Protein AF-A0A248KIA5-F1 (afdb_monomer_lite)

Foldseek 3Di:
DDPPPPPLWFKWQQEFPDWDDDPQWIQTPLFWIARLVQQWIDGPPDDPVPIDHDDPLLSQLVVVSSVQHRHIDIPVNSCCRRAVVVVHDDDPVRVVVSLVVNLVVVCVGPNPPRDSDRCSDDPPD

Radius of gyration: 15.55 Å; chains: 1; bounding box: 50×31×35 Å

Secondary structure (DSSP, 8-state):
----------EEEE--SSEEEETTEEEETTTEEEETTTTEEEETTS-TTSPEEPPHHHHHHHHHHHHTTTSEEEHHHHHHHHTGGGT----HHHHHHHHHHHHHHHHHHH-TTS-EE--------

pLDDT: mean 73.15, std 16.55, range [30.31, 91.44]

Structure (mmCIF, N/CA/C/O backbone):
data_AF-A0A248KIA5-F1
#
_entry.id   AF-A0A248KIA5-F1
#
loop_
_atom_site.group_PDB
_atom_site.id
_atom_site.type_symbol
_atom_site.label_atom_id
_atom_site.label_alt_id
_atom_site.label_comp_id
_atom_site.label_asym_id
_atom_site.label_entity_id
_atom_site.label_seq_id
_atom_site.pdbx_PDB_ins_code
_atom_site.Cartn_x
_atom_site.Cartn_y
_atom_site.Cartn_z
_atom_site.occupancy
_atom_site.B_iso_or_equiv
_atom_site.auth_seq_id
_atom_site.auth_comp_id
_atom_site.auth_asym_id
_atom_site.auth_atom_id
_atom_site.pdbx_PDB_model_num
ATOM 1 N N . MET A 1 1 ? -32.207 14.433 19.683 1.00 43.34 1 MET A N 1
ATOM 2 C CA . MET A 1 1 ? -31.038 13.572 19.399 1.00 43.34 1 MET A CA 1
ATOM 3 C C . MET A 1 1 ? -31.035 13.174 17.934 1.00 43.34 1 MET A C 1
ATOM 5 O O . MET A 1 1 ? -31.925 12.434 17.565 1.00 43.34 1 MET A O 1
ATOM 9 N N . THR A 1 2 ? -30.056 13.632 17.148 1.00 36.78 2 THR A N 1
ATOM 10 C CA . THR A 1 2 ? -29.218 12.779 16.273 1.00 36.78 2 THR A CA 1
ATOM 11 C C . THR A 1 2 ? -28.182 13.666 15.593 1.00 36.78 2 THR A C 1
ATOM 13 O O . THR A 1 2 ? -28.437 14.305 14.576 1.00 36.78 2 THR A O 1
ATOM 16 N N . TYR A 1 3 ? -26.992 13.705 16.191 1.00 31.03 3 TYR A N 1
ATOM 17 C CA . TYR A 1 3 ? -25.768 14.172 15.555 1.00 31.03 3 TYR A CA 1
ATOM 18 C C . TYR A 1 3 ? -25.421 13.210 14.410 1.00 31.03 3 TYR A C 1
ATOM 20 O O . TYR A 1 3 ? -24.603 12.308 14.580 1.00 31.03 3 TYR A O 1
ATOM 28 N N . LEU A 1 4 ? -26.019 13.379 13.229 1.00 38.78 4 LEU A N 1
ATOM 29 C CA . LEU A 1 4 ? -25.459 12.777 12.021 1.00 38.78 4 LEU A CA 1
ATOM 30 C C . LEU A 1 4 ? -24.340 13.693 11.522 1.00 38.78 4 LEU A C 1
ATOM 32 O O . LEU A 1 4 ? -24.483 14.464 10.576 1.00 38.78 4 LEU A O 1
ATOM 36 N N . ASN A 1 5 ? -23.208 13.635 12.223 1.00 37.22 5 ASN A N 1
ATOM 37 C CA . ASN A 1 5 ? -21.964 14.237 11.780 1.00 37.22 5 ASN A CA 1
ATOM 38 C C . ASN A 1 5 ? -21.521 13.479 10.520 1.00 37.22 5 ASN A C 1
ATOM 40 O O . ASN A 1 5 ? -20.810 12.475 10.595 1.00 37.22 5 ASN A O 1
ATOM 44 N N . ARG A 1 6 ? -21.995 13.930 9.352 1.00 43.38 6 ARG A N 1
ATOM 45 C CA . ARG A 1 6 ? -21.480 13.544 8.035 1.00 43.38 6 ARG A CA 1
ATOM 46 C C . ARG A 1 6 ? -20.047 14.076 7.915 1.00 43.38 6 ARG A C 1
ATOM 48 O O . ARG A 1 6 ? -19.771 15.008 7.166 1.00 43.38 6 ARG A O 1
ATOM 55 N N . LYS A 1 7 ? -19.108 13.492 8.669 1.00 44.16 7 LYS A N 1
ATOM 56 C CA . LYS A 1 7 ? -17.679 13.608 8.376 1.00 44.16 7 LYS A CA 1
ATOM 57 C C . LYS A 1 7 ? -17.519 13.138 6.938 1.00 44.16 7 LYS A C 1
ATOM 59 O O . LYS A 1 7 ? -17.787 11.972 6.662 1.00 44.16 7 LYS A O 1
ATOM 64 N N . LYS A 1 8 ? -17.122 14.043 6.040 1.00 46.62 8 LYS A N 1
ATOM 65 C CA . LYS A 1 8 ? -16.760 13.749 4.648 1.00 46.62 8 LYS A CA 1
ATOM 66 C C . LYS A 1 8 ? -15.863 12.507 4.631 1.00 46.62 8 LYS A C 1
ATOM 68 O O . LYS A 1 8 ? -14.687 12.585 4.996 1.00 46.62 8 LYS A O 1
ATOM 73 N N . ARG A 1 9 ? -16.434 11.341 4.316 1.00 54.41 9 ARG A N 1
ATOM 74 C CA . ARG A 1 9 ? -15.706 10.071 4.314 1.00 54.41 9 ARG A CA 1
ATOM 75 C C . ARG A 1 9 ? -14.764 10.124 3.120 1.00 54.41 9 ARG A C 1
ATOM 77 O O . ARG A 1 9 ? -15.214 10.157 1.982 1.00 54.41 9 ARG A O 1
ATOM 84 N N . LYS A 1 10 ? -13.457 10.205 3.378 1.00 59.88 10 LYS A N 1
ATOM 85 C CA . LYS A 1 10 ? -12.457 10.064 2.316 1.00 59.88 10 LYS A CA 1
ATOM 86 C C . LYS A 1 10 ? -12.482 8.614 1.843 1.00 59.88 10 LYS A C 1
ATOM 88 O O . LYS A 1 10 ? -12.368 7.702 2.666 1.00 59.88 10 LYS A O 1
ATOM 93 N N . VAL A 1 11 ? -12.640 8.435 0.539 1.00 60.41 11 VAL A N 1
ATOM 94 C CA . VAL A 1 11 ? -12.661 7.133 -0.121 1.00 60.41 11 VAL A CA 1
ATOM 95 C C . VAL A 1 11 ? -11.466 7.069 -1.066 1.00 60.41 11 VAL A C 1
ATOM 97 O O . VAL A 1 11 ? -11.130 8.048 -1.730 1.00 60.41 11 VAL A O 1
ATOM 100 N N . TYR A 1 12 ? -10.785 5.932 -1.088 1.00 66.44 12 TYR A N 1
ATOM 101 C CA . TYR A 1 12 ? -9.637 5.686 -1.947 1.00 66.44 12 TYR A CA 1
ATOM 102 C C . TYR A 1 12 ? -10.067 4.697 -3.026 1.00 66.44 12 TYR A C 1
ATOM 104 O O . TYR A 1 12 ? -10.476 3.582 -2.708 1.00 66.44 12 TYR A O 1
ATOM 112 N N . HIS A 1 13 ? -9.994 5.108 -4.293 1.00 60.91 13 HIS A N 1
ATOM 113 C CA . HIS A 1 13 ? -10.239 4.207 -5.411 1.00 60.91 13 HIS A CA 1
ATOM 114 C C . HIS A 1 13 ? -8.916 3.557 -5.804 1.00 60.91 13 HIS A C 1
ATOM 116 O O . HIS A 1 13 ? -7.992 4.224 -6.286 1.00 60.91 13 HIS A O 1
ATOM 122 N N . VAL A 1 14 ? -8.811 2.248 -5.590 1.00 61.25 14 VAL A N 1
ATOM 123 C CA . VAL A 1 14 ? -7.578 1.519 -5.879 1.00 61.25 14 VAL A CA 1
ATOM 124 C C . VAL A 1 14 ? -7.632 0.978 -7.298 1.00 61.25 14 VAL A C 1
ATOM 126 O O . VAL A 1 14 ? -8.249 -0.048 -7.563 1.00 61.25 14 VAL A O 1
ATOM 129 N N . LYS A 1 15 ? -6.964 1.668 -8.228 1.00 60.75 15 LYS A N 1
ATOM 130 C CA . LYS A 1 15 ? -6.804 1.203 -9.609 1.00 60.75 15 LYS A CA 1
ATOM 131 C C . LYS A 1 15 ? -5.325 0.981 -9.911 1.00 60.75 15 LYS A C 1
ATOM 133 O O . LYS A 1 15 ? -4.578 1.930 -10.112 1.00 60.75 15 LYS A O 1
ATOM 138 N N . MET A 1 16 ? -4.908 -0.281 -9.940 1.00 64.06 16 MET A N 1
ATOM 139 C CA . MET A 1 16 ? -3.600 -0.697 -10.468 1.00 64.06 16 MET A CA 1
ATOM 140 C C . MET A 1 16 ? -3.801 -1.380 -11.825 1.00 64.06 16 MET A C 1
ATOM 142 O O . MET A 1 16 ? -4.693 -2.214 -11.962 1.00 64.06 16 MET A O 1
ATOM 146 N N . LEU A 1 17 ? -3.022 -1.020 -12.842 1.00 55.09 17 LEU A N 1
ATOM 147 C CA . LEU A 1 17 ? -3.069 -1.715 -14.131 1.00 55.09 17 LEU A CA 1
ATOM 148 C C . LEU A 1 17 ? -2.448 -3.111 -13.949 1.00 55.09 17 LEU A C 1
ATOM 150 O O . LEU A 1 17 ? -1.372 -3.225 -13.371 1.00 55.09 17 LEU A O 1
ATOM 154 N N . ASN A 1 18 ? -3.156 -4.163 -14.377 1.00 61.03 18 ASN A N 1
ATOM 155 C CA . ASN A 1 18 ? -2.693 -5.560 -14.399 1.00 61.03 18 ASN A CA 1
ATOM 156 C C . ASN A 1 18 ? -2.074 -6.067 -13.075 1.00 61.03 18 ASN A C 1
ATOM 158 O O . ASN A 1 18 ? -0.854 -6.129 -12.925 1.00 61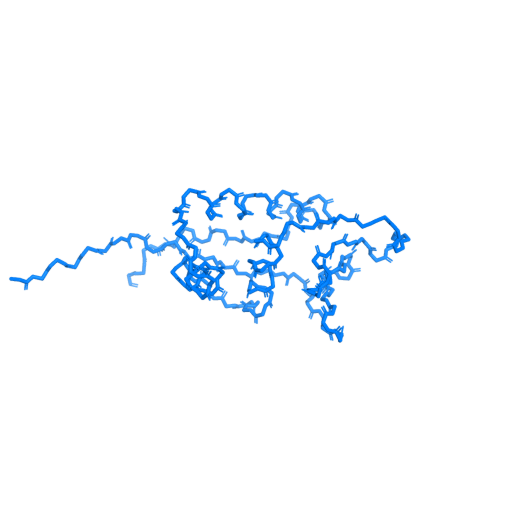.03 18 ASN A O 1
ATOM 162 N N . LEU A 1 19 ? -2.925 -6.466 -12.120 1.00 69.62 19 LEU A N 1
ATOM 163 C CA . LEU A 1 19 ? -2.509 -7.081 -10.855 1.00 69.62 19 LEU A CA 1
ATOM 164 C C . LEU A 1 19 ? -2.430 -8.612 -10.988 1.00 69.62 19 LEU A C 1
ATOM 166 O O . LEU A 1 19 ? -3.444 -9.266 -11.224 1.00 69.62 19 LEU A O 1
ATOM 170 N N . ARG A 1 20 ? -1.246 -9.201 -10.776 1.00 73.38 20 ARG A N 1
ATOM 171 C CA . ARG A 1 20 ? -1.072 -10.667 -10.661 1.00 73.38 20 ARG A CA 1
ATOM 172 C C . ARG A 1 20 ? -0.608 -11.048 -9.256 1.00 73.38 20 ARG A C 1
ATOM 174 O O . ARG A 1 20 ? 0.273 -10.390 -8.710 1.00 73.38 20 ARG A O 1
ATOM 181 N N . ARG A 1 21 ? -1.149 -12.132 -8.689 1.00 75.88 21 ARG A N 1
ATOM 182 C CA . ARG A 1 21 ? -0.761 -12.669 -7.370 1.00 75.88 21 ARG A CA 1
ATOM 183 C C . ARG A 1 21 ? -0.076 -14.028 -7.516 1.00 75.88 21 ARG A C 1
ATOM 185 O O . ARG A 1 21 ? -0.631 -14.927 -8.141 1.00 75.88 21 ARG A O 1
ATOM 192 N N . ARG A 1 22 ? 1.081 -14.212 -6.876 1.00 71.19 22 ARG A N 1
ATOM 193 C CA . ARG A 1 22 ? 1.750 -15.516 -6.722 1.00 71.19 22 ARG A CA 1
ATOM 194 C C . ARG A 1 22 ? 2.406 -15.598 -5.347 1.00 71.19 22 ARG A C 1
ATOM 196 O O . ARG A 1 22 ? 3.293 -14.810 -5.069 1.00 71.19 22 ARG A O 1
ATOM 203 N N . ALA A 1 23 ? 1.974 -16.531 -4.494 1.00 68.12 23 ALA A N 1
ATOM 204 C CA . ALA A 1 23 ? 2.592 -16.803 -3.184 1.00 68.12 23 ALA A CA 1
ATOM 205 C C . ALA A 1 23 ? 2.944 -15.536 -2.360 1.00 68.12 23 ALA A C 1
ATOM 207 O O . ALA A 1 23 ? 4.081 -15.356 -1.948 1.00 68.12 23 ALA A O 1
ATOM 208 N N . MET A 1 24 ? 1.967 -14.641 -2.153 1.00 84.81 24 MET A N 1
ATOM 209 C CA . MET A 1 24 ? 2.119 -13.354 -1.433 1.00 84.81 24 MET A CA 1
ATOM 210 C C . MET A 1 24 ? 3.017 -12.298 -2.101 1.00 84.81 24 MET A C 1
ATOM 212 O O . MET A 1 24 ? 3.236 -11.224 -1.542 1.00 84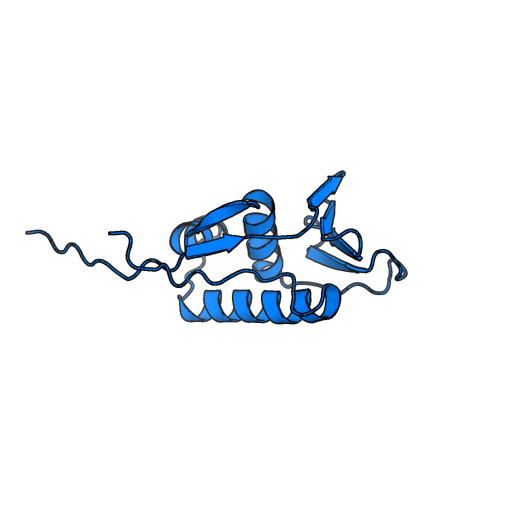.81 24 MET A O 1
ATOM 216 N N . LEU A 1 25 ? 3.442 -12.552 -3.338 1.00 85.75 25 LEU A N 1
ATOM 217 C CA . LEU A 1 25 ? 3.991 -11.553 -4.242 1.00 85.75 25 LEU A CA 1
ATOM 218 C C . LEU A 1 25 ? 2.885 -11.018 -5.152 1.00 85.75 25 LEU A C 1
ATOM 220 O O . LEU A 1 25 ? 2.107 -11.783 -5.735 1.00 85.75 25 LEU A O 1
ATOM 224 N N . TYR A 1 26 ? 2.845 -9.702 -5.301 1.00 86.19 26 TYR A N 1
ATOM 225 C CA . TYR A 1 26 ? 1.918 -8.977 -6.155 1.00 86.19 26 TYR A CA 1
ATOM 226 C C . TYR A 1 26 ? 2.708 -8.267 -7.241 1.00 86.19 26 TYR A C 1
ATOM 228 O O . TYR A 1 26 ? 3.667 -7.564 -6.949 1.00 86.19 26 TYR A O 1
ATOM 236 N N . THR A 1 27 ? 2.337 -8.465 -8.499 1.00 83.19 27 THR A N 1
ATOM 237 C CA . THR A 1 27 ? 2.956 -7.759 -9.622 1.00 83.19 27 THR A CA 1
ATOM 238 C C . THR A 1 27 ? 2.027 -6.654 -10.103 1.00 83.19 27 THR A C 1
ATOM 240 O O . THR A 1 27 ? 0.868 -6.942 -10.399 1.00 83.19 27 THR A O 1
ATOM 243 N N . PHE A 1 28 ? 2.528 -5.419 -10.169 1.00 83.19 28 PHE A N 1
ATOM 244 C CA . PHE A 1 28 ? 1.820 -4.243 -10.677 1.00 83.19 28 PHE A CA 1
ATOM 245 C C . PHE A 1 28 ? 2.348 -3.882 -12.064 1.00 83.19 28 PHE A C 1
ATOM 247 O O . PHE A 1 28 ? 3.561 -3.714 -12.232 1.00 83.19 28 PHE A O 1
ATOM 254 N N . ASP A 1 29 ? 1.442 -3.770 -13.037 1.00 77.38 29 ASP A N 1
ATOM 255 C CA . ASP A 1 29 ? 1.711 -3.405 -14.435 1.00 77.38 29 ASP A CA 1
ATOM 256 C C . ASP A 1 29 ? 2.847 -4.206 -15.092 1.00 77.38 29 ASP A C 1
ATOM 258 O O . ASP A 1 29 ? 3.564 -3.701 -15.944 1.00 77.38 29 ASP A O 1
ATOM 262 N N . GLU A 1 30 ? 3.091 -5.437 -14.625 1.00 80.94 30 GLU A N 1
ATOM 263 C CA . GLU A 1 30 ? 4.245 -6.255 -15.035 1.00 80.94 30 GLU A CA 1
ATOM 264 C C . GLU A 1 30 ? 5.601 -5.531 -14.894 1.00 80.94 30 GLU A C 1
ATOM 266 O O . GLU A 1 30 ? 6.588 -5.936 -15.488 1.00 80.94 30 GLU A O 1
ATOM 271 N N . ARG A 1 31 ? 5.677 -4.472 -14.079 1.00 81.25 31 ARG A N 1
ATOM 272 C CA . ARG A 1 31 ? 6.872 -3.635 -13.885 1.00 81.25 31 ARG A CA 1
ATOM 273 C C . ARG A 1 31 ? 7.445 -3.755 -12.488 1.00 81.25 31 ARG A C 1
ATOM 275 O O . ARG A 1 31 ? 8.660 -3.639 -12.314 1.00 81.25 31 ARG A O 1
ATOM 282 N N . VAL A 1 32 ? 6.580 -3.968 -11.501 1.00 85.75 32 VAL A N 1
ATOM 283 C CA . VAL A 1 32 ? 6.913 -3.895 -10.076 1.00 85.75 32 VAL A CA 1
ATOM 284 C C . VAL A 1 32 ? 6.415 -5.132 -9.373 1.00 85.75 32 VAL A C 1
ATOM 286 O O . VAL A 1 32 ? 5.283 -5.544 -9.588 1.00 85.75 32 VAL A O 1
ATOM 289 N N . ILE A 1 33 ? 7.243 -5.692 -8.503 1.00 88.38 33 ILE A N 1
ATOM 290 C CA . ILE A 1 33 ? 6.886 -6.779 -7.605 1.00 88.38 33 ILE A CA 1
ATOM 291 C C . ILE A 1 33 ? 6.869 -6.228 -6.185 1.00 88.38 33 ILE A C 1
ATOM 293 O O . ILE A 1 33 ? 7.864 -5.688 -5.703 1.00 88.38 33 ILE A O 1
ATOM 297 N N . TYR A 1 34 ? 5.724 -6.381 -5.537 1.00 89.38 34 TYR A N 1
ATOM 298 C CA . TYR A 1 34 ? 5.502 -6.133 -4.126 1.00 89.38 34 TYR A CA 1
ATOM 299 C C . TYR A 1 34 ? 5.455 -7.457 -3.368 1.00 89.38 34 TYR A C 1
ATOM 301 O O . TYR A 1 34 ? 4.621 -8.311 -3.664 1.00 89.38 34 TYR A O 1
ATOM 309 N N . ASP A 1 35 ? 6.326 -7.615 -2.380 1.00 90.38 35 ASP A N 1
ATOM 310 C CA . ASP A 1 35 ? 6.293 -8.723 -1.432 1.00 90.38 35 ASP A CA 1
ATOM 311 C C . ASP A 1 35 ? 5.544 -8.289 -0.171 1.00 90.38 35 ASP A C 1
ATOM 313 O O . ASP A 1 35 ? 6.029 -7.443 0.584 1.00 90.38 35 ASP A O 1
ATOM 317 N N . SER A 1 36 ? 4.358 -8.854 0.075 1.00 88.12 36 SER A N 1
ATOM 318 C CA . SER A 1 36 ? 3.577 -8.475 1.256 1.00 88.12 36 SER A CA 1
ATOM 319 C C . SER A 1 36 ? 4.090 -9.076 2.560 1.00 88.12 36 SER A C 1
ATOM 321 O O . SER A 1 36 ? 3.720 -8.588 3.625 1.00 88.12 36 SER A O 1
ATOM 323 N N . VAL A 1 37 ? 4.911 -10.126 2.497 1.00 87.38 37 VAL A N 1
ATOM 324 C CA . VAL A 1 37 ? 5.496 -10.774 3.678 1.00 87.38 37 VAL A CA 1
ATOM 325 C C . VAL A 1 37 ? 6.676 -9.950 4.172 1.00 87.38 37 VAL A C 1
ATOM 327 O O . VAL A 1 37 ? 6.724 -9.575 5.340 1.00 87.38 37 VAL A O 1
ATOM 330 N N . ASN A 1 38 ? 7.589 -9.614 3.262 1.00 89.25 38 ASN A N 1
ATOM 331 C CA . ASN A 1 38 ? 8.789 -8.846 3.591 1.00 89.25 38 ASN A CA 1
ATOM 332 C C . ASN A 1 38 ? 8.551 -7.330 3.557 1.00 89.25 38 ASN A C 1
ATOM 334 O O . ASN A 1 38 ? 9.343 -6.561 4.098 1.00 89.25 38 ASN A O 1
ATOM 338 N N . GLY A 1 39 ? 7.459 -6.878 2.937 1.00 90.38 39 GLY A N 1
ATOM 339 C CA . GLY A 1 39 ? 7.156 -5.460 2.769 1.00 90.38 39 GLY A CA 1
ATOM 340 C C . GLY A 1 39 ? 8.121 -4.758 1.821 1.00 90.38 39 GLY A C 1
ATOM 341 O O . GLY A 1 39 ? 8.472 -3.605 2.056 1.00 90.38 39 GLY A O 1
ATOM 342 N N . THR A 1 40 ? 8.572 -5.438 0.769 1.00 91.44 40 THR A N 1
ATOM 343 C CA . THR A 1 40 ? 9.550 -4.897 -0.182 1.00 91.44 40 THR A CA 1
ATOM 344 C C . THR A 1 40 ? 8.925 -4.621 -1.541 1.00 91.44 40 THR A C 1
ATOM 346 O O . THR A 1 40 ? 8.001 -5.303 -1.983 1.00 91.44 40 THR A O 1
ATOM 349 N N . LEU A 1 41 ? 9.438 -3.594 -2.214 1.00 89.62 41 LEU A N 1
ATOM 350 C CA . LEU A 1 41 ? 9.126 -3.261 -3.600 1.00 89.62 41 LEU A CA 1
ATOM 351 C C . LEU A 1 41 ? 10.383 -3.408 -4.446 1.00 89.62 41 LEU A C 1
ATOM 353 O O . LEU A 1 41 ? 11.447 -2.933 -4.057 1.00 89.62 41 LEU A O 1
ATOM 357 N N . ARG A 1 42 ? 10.263 -4.011 -5.624 1.00 89.81 42 ARG A N 1
ATOM 358 C CA . ARG A 1 42 ? 11.341 -4.041 -6.620 1.00 89.81 42 ARG A CA 1
ATOM 359 C C . ARG A 1 42 ? 10.796 -3.973 -8.028 1.00 89.81 42 ARG A C 1
ATOM 361 O O . ARG A 1 42 ? 9.665 -4.378 -8.275 1.00 89.81 42 ARG A O 1
ATOM 368 N N . HIS A 1 43 ? 11.620 -3.548 -8.975 1.00 86.75 43 HIS A N 1
ATOM 369 C CA . HIS A 1 43 ? 11.281 -3.731 -10.382 1.00 86.75 43 HIS A CA 1
ATOM 370 C C . HIS A 1 43 ? 11.475 -5.185 -10.817 1.00 86.75 43 HIS A C 1
ATOM 372 O O . HIS A 1 43 ? 12.363 -5.880 -10.320 1.00 86.75 43 HIS A O 1
ATOM 378 N N . ILE A 1 44 ? 10.692 -5.624 -11.804 1.00 84.62 44 ILE A N 1
ATOM 379 C CA . ILE A 1 44 ? 10.849 -6.955 -12.408 1.00 84.62 44 ILE A CA 1
ATOM 380 C C . ILE A 1 44 ? 12.216 -7.129 -13.092 1.00 84.62 44 ILE A C 1
ATOM 382 O O . ILE A 1 44 ? 12.765 -8.224 -13.067 1.00 84.62 44 ILE A O 1
ATOM 386 N N . ASN A 1 45 ? 12.770 -6.040 -13.640 1.00 81.38 45 ASN A N 1
ATOM 387 C CA . ASN A 1 45 ? 14.010 -6.019 -14.426 1.00 81.38 45 ASN A CA 1
ATOM 388 C C . ASN A 1 45 ? 15.256 -5.710 -13.583 1.00 81.38 45 ASN A C 1
ATOM 390 O O . ASN A 1 45 ? 16.366 -5.698 -14.108 1.00 81.38 45 ASN A O 1
ATOM 394 N N . ARG A 1 46 ? 15.081 -5.412 -12.291 1.00 79.38 46 ARG A N 1
ATOM 395 C CA . ARG A 1 46 ? 16.182 -5.172 -11.354 1.00 79.38 46 ARG A CA 1
ATOM 396 C C . ARG A 1 46 ? 16.499 -6.458 -10.596 1.00 79.38 46 ARG A C 1
ATOM 398 O O . ARG A 1 46 ? 15.621 -7.303 -10.391 1.00 79.38 46 ARG A O 1
ATOM 405 N N . LYS A 1 47 ? 17.757 -6.599 -10.178 1.00 74.12 47 LYS A N 1
ATOM 406 C CA . LYS A 1 47 ? 18.193 -7.719 -9.340 1.00 74.12 47 LYS A CA 1
ATOM 407 C C . LYS A 1 47 ? 17.456 -7.701 -7.990 1.00 74.12 47 LYS A C 1
ATOM 409 O O . LYS A 1 47 ? 16.938 -6.672 -7.560 1.00 74.12 47 LYS A O 1
ATOM 414 N N . ALA A 1 48 ? 17.360 -8.866 -7.348 1.00 69.56 48 ALA A N 1
ATOM 415 C CA . ALA A 1 48 ? 16.569 -9.053 -6.128 1.00 69.56 48 ALA A CA 1
ATOM 416 C C . ALA A 1 48 ? 17.109 -8.291 -4.901 1.00 69.56 48 ALA A C 1
ATOM 418 O O . ALA A 1 48 ? 16.370 -8.097 -3.945 1.00 69.56 48 ALA A O 1
ATOM 419 N N . ASP A 1 49 ? 18.368 -7.866 -4.935 1.00 72.06 49 ASP A N 1
ATOM 420 C CA . ASP A 1 49 ? 19.046 -7.046 -3.928 1.00 72.06 49 ASP A CA 1
ATOM 421 C C . ASP A 1 49 ? 18.693 -5.551 -4.028 1.00 72.06 49 ASP A C 1
ATOM 423 O O . ASP A 1 49 ? 18.755 -4.828 -3.035 1.00 72.06 49 ASP A O 1
ATOM 427 N N . GLU A 1 50 ? 18.232 -5.078 -5.187 1.00 79.75 50 GLU A N 1
ATOM 428 C CA . GLU A 1 50 ? 17.826 -3.685 -5.400 1.00 79.75 50 GLU A CA 1
ATOM 429 C C . GLU A 1 50 ? 16.336 -3.477 -5.071 1.00 79.75 50 GLU A C 1
ATOM 431 O O . GLU A 1 50 ? 15.515 -3.113 -5.920 1.00 79.75 50 GLU A O 1
ATOM 436 N N . THR A 1 51 ? 15.982 -3.736 -3.808 1.00 86.38 51 THR A N 1
ATOM 437 C CA . THR A 1 51 ? 14.621 -3.564 -3.270 1.00 86.38 51 THR A CA 1
ATOM 438 C C 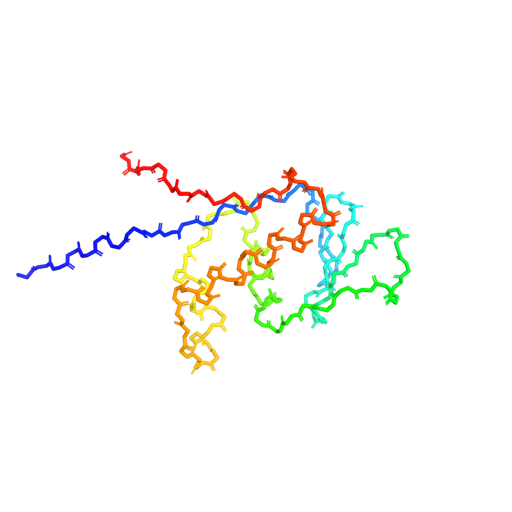. THR A 1 51 ? 14.484 -2.307 -2.412 1.00 86.38 51 THR A C 1
ATOM 440 O O . THR A 1 51 ? 15.374 -1.961 -1.640 1.00 86.38 51 THR A O 1
ATOM 443 N N . THR A 1 52 ? 13.329 -1.645 -2.478 1.00 89.25 52 THR A N 1
ATOM 444 C CA . THR A 1 52 ? 12.916 -0.631 -1.500 1.00 89.25 52 THR A CA 1
ATOM 445 C C . THR A 1 52 ? 12.126 -1.281 -0.373 1.00 89.25 52 THR A C 1
ATOM 447 O O . THR A 1 52 ? 11.065 -1.862 -0.603 1.00 89.25 52 THR A O 1
ATOM 450 N N . GLN A 1 53 ? 12.620 -1.134 0.854 1.00 90.94 53 GLN A N 1
ATOM 451 C CA . GLN A 1 53 ? 11.928 -1.574 2.060 1.00 90.94 53 GLN A CA 1
ATOM 452 C C . GLN A 1 53 ? 10.823 -0.577 2.431 1.00 90.94 53 GLN A C 1
ATOM 454 O O . GLN A 1 53 ? 11.087 0.606 2.655 1.00 90.94 53 GLN A O 1
ATOM 459 N N . LEU A 1 54 ? 9.582 -1.049 2.532 1.00 89.75 54 LEU A N 1
ATOM 460 C CA . LEU A 1 54 ? 8.493 -0.277 3.121 1.00 89.75 54 LEU A CA 1
ATOM 461 C C . LEU A 1 54 ? 8.527 -0.411 4.643 1.00 89.75 54 LEU A C 1
ATOM 463 O O . LEU A 1 54 ? 8.895 -1.450 5.197 1.00 89.75 54 LEU A O 1
ATOM 467 N N . THR A 1 55 ? 8.073 0.634 5.332 1.00 90.00 55 THR A N 1
ATOM 468 C CA . THR A 1 55 ? 7.791 0.521 6.764 1.00 90.00 55 THR A CA 1
ATOM 469 C C . THR A 1 55 ? 6.645 -0.464 6.987 1.00 90.00 55 THR A C 1
ATOM 471 O O . THR A 1 55 ? 5.791 -0.652 6.118 1.00 90.00 55 THR A O 1
ATOM 474 N N . ILE A 1 56 ? 6.576 -1.058 8.179 1.00 87.50 56 ILE A N 1
ATOM 475 C CA . ILE A 1 56 ? 5.531 -2.032 8.534 1.00 87.50 56 ILE A CA 1
ATOM 476 C C . ILE A 1 56 ? 4.129 -1.454 8.277 1.00 87.50 56 ILE A C 1
ATO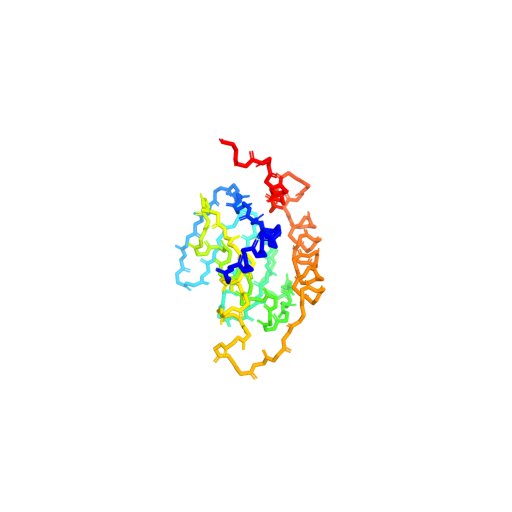M 478 O O . ILE A 1 56 ? 3.281 -2.114 7.681 1.00 87.50 56 ILE A O 1
ATOM 482 N N . ILE A 1 57 ? 3.894 -0.200 8.676 1.00 88.38 57 ILE A N 1
ATOM 483 C CA . ILE A 1 57 ? 2.607 0.479 8.476 1.00 88.38 57 ILE A CA 1
ATOM 484 C C . ILE A 1 57 ? 2.337 0.712 6.984 1.00 88.38 57 ILE A C 1
ATOM 486 O O . ILE A 1 57 ? 1.242 0.410 6.513 1.00 88.38 57 ILE A O 1
ATOM 490 N N . ALA A 1 58 ? 3.324 1.201 6.226 1.00 88.50 58 ALA A N 1
ATOM 491 C CA . ALA A 1 58 ? 3.170 1.422 4.790 1.00 88.50 58 ALA A CA 1
ATOM 492 C C . ALA A 1 58 ? 2.881 0.111 4.039 1.00 88.50 58 ALA A C 1
ATOM 494 O O . ALA A 1 58 ? 2.000 0.087 3.184 1.00 88.50 58 ALA A O 1
ATOM 495 N N . SER A 1 59 ? 3.562 -0.982 4.402 1.00 89.94 59 SER A N 1
ATOM 496 C CA . SER A 1 59 ? 3.317 -2.313 3.841 1.00 89.94 59 SER A CA 1
ATOM 497 C C . SER A 1 59 ? 1.901 -2.798 4.152 1.00 89.94 59 SER A C 1
ATOM 499 O O . SER A 1 59 ? 1.190 -3.202 3.242 1.00 89.94 59 SER A O 1
ATOM 501 N N . LYS A 1 60 ? 1.427 -2.677 5.400 1.00 88.12 60 LYS A N 1
ATOM 502 C CA . LYS A 1 60 ? 0.050 -3.064 5.766 1.00 88.12 60 LYS A CA 1
ATOM 503 C C . LYS A 1 60 ? -1.008 -2.285 4.986 1.00 88.12 60 LYS A C 1
ATOM 505 O O . LYS A 1 60 ? -1.964 -2.879 4.494 1.00 88.12 60 LYS A O 1
ATOM 510 N N . ILE A 1 61 ? -0.826 -0.970 4.850 1.00 88.19 61 ILE A N 1
ATOM 511 C CA . ILE A 1 61 ? -1.724 -0.124 4.054 1.00 88.19 61 ILE A CA 1
ATOM 512 C C . ILE A 1 61 ? -1.709 -0.587 2.599 1.00 88.19 61 ILE A C 1
ATOM 514 O O . ILE A 1 61 ? -2.769 -0.827 2.031 1.00 88.19 61 ILE A O 1
ATOM 518 N N . LEU A 1 62 ? -0.525 -0.749 2.001 1.00 87.00 62 LEU A N 1
ATOM 519 C CA . LEU A 1 62 ? -0.405 -1.184 0.613 1.00 87.00 62 LEU A CA 1
ATOM 520 C C . LEU A 1 62 ? -1.033 -2.562 0.399 1.00 87.00 62 LEU A C 1
ATOM 522 O O . LEU A 1 62 ? -1.794 -2.730 -0.545 1.00 87.00 62 LEU A O 1
ATOM 526 N N . HIS A 1 63 ? -0.778 -3.519 1.288 1.00 87.94 63 HIS A N 1
ATOM 527 C CA . HIS A 1 63 ? -1.372 -4.849 1.231 1.00 87.94 63 HIS A CA 1
ATOM 528 C C . HIS A 1 63 ? -2.898 -4.787 1.241 1.00 87.94 63 HIS A C 1
ATOM 530 O O . HIS A 1 63 ? -3.534 -5.393 0.385 1.00 87.94 63 HIS A O 1
ATOM 536 N N . HIS A 1 64 ? -3.482 -4.007 2.152 1.00 86.56 64 HIS A N 1
ATOM 537 C CA . HIS A 1 64 ? -4.930 -3.842 2.215 1.00 86.56 64 HIS A CA 1
ATOM 538 C C . HIS A 1 64 ? -5.485 -3.202 0.934 1.00 86.56 64 HIS A C 1
ATOM 540 O O . HIS A 1 64 ? -6.466 -3.686 0.381 1.00 86.56 64 HIS A O 1
ATOM 546 N N . LEU A 1 65 ? -4.822 -2.171 0.400 1.00 83.38 65 LEU A N 1
ATOM 547 C CA . LEU A 1 65 ? -5.221 -1.555 -0.869 1.00 83.38 65 LEU A CA 1
ATOM 548 C C . LEU A 1 65 ? -5.159 -2.559 -2.031 1.00 83.38 65 LEU A C 1
ATOM 550 O O . LEU A 1 65 ? -6.064 -2.596 -2.854 1.00 83.38 65 LEU A O 1
ATOM 554 N N . VAL A 1 66 ? -4.114 -3.384 -2.094 1.00 83.62 66 VAL A N 1
ATOM 555 C CA . VAL A 1 66 ? -3.934 -4.396 -3.145 1.00 83.62 66 VAL A CA 1
ATOM 556 C C . VAL A 1 66 ? -4.966 -5.521 -3.038 1.00 83.62 66 VAL A C 1
ATOM 558 O O . VAL A 1 66 ? -5.436 -6.003 -4.065 1.00 83.62 66 VAL A O 1
ATOM 561 N N . LEU A 1 67 ? -5.333 -5.934 -1.822 1.00 82.44 67 LEU A N 1
ATOM 562 C CA . LEU A 1 67 ? -6.388 -6.927 -1.598 1.00 82.44 67 LEU A CA 1
ATOM 563 C C . LEU A 1 67 ? -7.760 -6.427 -2.063 1.00 82.44 67 LEU A C 1
ATOM 565 O O . LEU A 1 67 ? -8.522 -7.202 -2.628 1.00 82.44 67 LEU A O 1
ATOM 569 N N . HIS A 1 68 ? -8.034 -5.139 -1.863 1.00 79.88 68 HIS A N 1
ATOM 570 C CA . HIS A 1 68 ? -9.258 -4.457 -2.291 1.00 79.88 68 HIS A CA 1
ATOM 571 C C . HIS A 1 68 ? -9.062 -3.707 -3.617 1.00 79.88 68 HIS A C 1
ATOM 573 O O . HIS A 1 68 ? -9.626 -2.634 -3.852 1.00 79.88 68 HIS A O 1
ATOM 579 N N . HIS A 1 69 ? -8.206 -4.239 -4.492 1.00 72.69 69 HIS A N 1
ATOM 580 C CA . HIS A 1 69 ? -7.996 -3.674 -5.819 1.00 72.69 69 HIS A CA 1
ATOM 581 C C . HIS A 1 69 ? -9.300 -3.707 -6.628 1.00 72.69 69 HIS A C 1
ATOM 583 O O . HIS A 1 69 ? -10.004 -4.710 -6.647 1.00 72.69 69 HIS A O 1
ATOM 589 N N . GLY A 1 70 ? -9.624 -2.595 -7.292 1.00 66.75 70 GLY A N 1
ATOM 590 C CA . GLY A 1 70 ? -10.891 -2.429 -8.008 1.00 66.75 70 GLY A CA 1
ATOM 591 C C . GLY A 1 70 ? -12.071 -2.036 -7.115 1.00 66.75 70 GLY A C 1
ATOM 592 O O . GLY A 1 70 ? -13.139 -1.731 -7.641 1.00 66.75 70 GLY A O 1
ATOM 593 N N . GLU A 1 71 ? -11.880 -1.974 -5.795 1.00 71.50 71 GLU A N 1
ATOM 594 C CA . GLU A 1 71 ? -12.900 -1.567 -4.832 1.00 71.50 71 GLU A CA 1
ATOM 595 C C . GLU A 1 71 ? -12.626 -0.169 -4.252 1.00 71.50 71 GLU A C 1
ATOM 597 O O . GLU A 1 71 ? -11.537 0.413 -4.352 1.00 71.50 71 GLU A O 1
ATOM 602 N N . LEU A 1 72 ? -13.663 0.385 -3.626 1.00 71.00 72 LEU A N 1
ATOM 603 C CA . LEU A 1 72 ? -13.591 1.620 -2.861 1.00 71.00 72 LEU A CA 1
ATOM 604 C C . LEU A 1 72 ? -13.189 1.304 -1.418 1.00 71.00 72 LEU A C 1
ATOM 606 O O . LEU A 1 72 ? -13.991 0.798 -0.636 1.00 71.00 72 LEU A O 1
ATOM 610 N N . VAL A 1 73 ? -11.964 1.663 -1.038 1.00 77.31 73 VAL A N 1
ATOM 611 C CA . VAL A 1 73 ? -11.478 1.487 0.335 1.00 77.31 73 VAL A CA 1
ATOM 612 C C . VAL A 1 73 ? -11.748 2.755 1.131 1.00 77.31 73 VAL A C 1
ATOM 614 O O . VAL A 1 73 ? -11.345 3.856 0.745 1.00 77.31 73 VAL A O 1
ATOM 617 N N . THR A 1 74 ? -12.431 2.626 2.266 1.00 77.88 74 THR A N 1
ATOM 618 C CA . THR A 1 74 ? -12.710 3.780 3.126 1.00 77.88 74 THR A CA 1
ATOM 619 C C . THR A 1 74 ? -11.550 4.082 4.065 1.00 77.88 74 THR A C 1
ATOM 621 O O . THR A 1 74 ? -10.706 3.245 4.383 1.00 77.88 74 THR A O 1
ATOM 624 N N . ARG A 1 75 ? -11.517 5.316 4.561 1.00 76.56 75 ARG A N 1
ATOM 625 C CA . ARG A 1 75 ? -10.567 5.708 5.599 1.00 76.56 75 ARG A CA 1
ATOM 626 C C . ARG A 1 75 ? -10.709 4.863 6.867 1.00 76.56 75 ARG A C 1
ATOM 628 O O . ARG A 1 75 ? -9.703 4.464 7.439 1.00 76.56 75 ARG A O 1
ATOM 635 N N . ASP A 1 76 ? -11.939 4.644 7.321 1.00 78.38 76 ASP A N 1
ATOM 636 C CA . ASP A 1 76 ? -12.195 3.992 8.605 1.00 78.38 76 ASP A CA 1
ATOM 637 C C . ASP A 1 76 ? -11.810 2.505 8.551 1.00 78.38 76 ASP A C 1
ATOM 639 O O . ASP A 1 76 ? -11.169 2.026 9.479 1.00 78.38 76 ASP A O 1
ATOM 643 N N . THR A 1 77 ? -12.019 1.822 7.417 1.00 80.00 77 THR A N 1
ATOM 644 C CA . THR A 1 77 ? -11.523 0.445 7.222 1.00 80.00 77 THR A CA 1
ATOM 645 C C . THR A 1 77 ? -9.997 0.360 7.310 1.00 80.00 77 THR A C 1
ATOM 647 O O . THR A 1 77 ? -9.473 -0.523 7.982 1.00 80.00 77 THR A O 1
ATOM 650 N N . LEU A 1 78 ? -9.264 1.317 6.727 1.00 82.00 78 LEU A N 1
ATOM 651 C CA . LEU A 1 78 ? -7.801 1.378 6.861 1.00 82.00 78 LEU A CA 1
ATOM 652 C C . LEU A 1 78 ? -7.353 1.638 8.305 1.00 82.00 78 LEU A C 1
ATOM 654 O O . LEU A 1 78 ? -6.356 1.064 8.742 1.00 82.00 78 LEU A O 1
ATOM 658 N N . PHE A 1 79 ? -8.069 2.488 9.051 1.00 80.94 79 PHE A N 1
ATOM 659 C CA . PHE A 1 79 ? -7.783 2.705 10.472 1.00 80.94 79 PHE A CA 1
ATOM 660 C C . PHE A 1 79 ? -7.966 1.428 11.282 1.00 80.94 79 PHE A C 1
ATOM 662 O O . PHE A 1 79 ? -7.059 1.045 12.023 1.00 80.94 79 PHE A O 1
ATOM 669 N N . THR A 1 80 ? -9.093 0.749 11.096 1.00 80.19 80 THR A N 1
ATOM 670 C CA . THR A 1 80 ? -9.398 -0.479 11.822 1.00 80.19 80 THR A CA 1
ATOM 671 C C . THR A 1 80 ? -8.379 -1.577 11.527 1.00 80.19 80 THR A C 1
ATOM 673 O O . THR A 1 80 ? -7.802 -2.159 12.446 1.00 80.19 80 THR A O 1
ATOM 676 N N . GLU A 1 81 ? -8.085 -1.819 10.249 1.00 81.25 81 GLU A N 1
ATOM 677 C CA . GLU A 1 81 ? -7.223 -2.925 9.822 1.00 81.25 81 GLU A CA 1
ATOM 678 C C . GLU A 1 81 ? -5.744 -2.725 10.171 1.00 81.25 81 GLU A C 1
ATOM 680 O O . GLU A 1 81 ? -5.050 -3.678 10.529 1.00 81.25 81 GLU A O 1
ATOM 685 N N . VAL A 1 82 ? -5.242 -1.492 10.086 1.00 81.81 82 VAL A N 1
ATOM 686 C CA . VAL A 1 82 ? -3.808 -1.221 10.260 1.00 81.81 82 VAL A CA 1
ATOM 687 C C . VAL A 1 82 ? -3.464 -0.817 11.694 1.00 81.81 82 VAL A C 1
ATOM 689 O O . VAL A 1 82 ? -2.386 -1.177 12.176 1.00 81.81 82 VAL A O 1
ATOM 692 N N . TRP A 1 83 ? -4.356 -0.092 12.375 1.00 82.31 83 TRP A N 1
ATOM 693 C CA . TRP A 1 83 ? -4.087 0.519 13.678 1.00 82.31 83 TRP A CA 1
ATOM 694 C C . TRP A 1 83 ? -4.935 -0.051 14.815 1.00 82.31 83 TRP A C 1
ATOM 696 O O . TRP A 1 83 ? -4.352 -0.469 15.815 1.00 82.31 83 TRP A O 1
ATOM 706 N N . GLU A 1 84 ? -6.265 -0.129 14.688 1.00 78.25 84 GLU A N 1
ATOM 707 C CA . GLU A 1 84 ? -7.114 -0.589 15.806 1.00 78.25 84 GLU A CA 1
ATOM 708 C C . GLU A 1 84 ? -6.846 -2.054 16.161 1.00 78.25 84 GLU A C 1
ATOM 710 O O . GLU A 1 84 ? -6.680 -2.371 17.336 1.00 78.25 84 GLU A O 1
ATOM 715 N N . LYS A 1 85 ? -6.676 -2.936 15.164 1.00 75.50 85 LYS A N 1
ATOM 716 C CA . LYS A 1 85 ? -6.270 -4.338 15.397 1.00 75.50 85 LYS A CA 1
ATOM 717 C C . LYS A 1 85 ? -4.909 -4.479 16.082 1.00 75.50 85 LYS A C 1
ATOM 719 O O . LYS A 1 85 ? -4.631 -5.511 16.682 1.00 75.50 85 LYS A O 1
ATOM 724 N N . ALA A 1 86 ? -4.058 -3.461 15.978 1.00 73.69 86 ALA A N 1
ATOM 725 C CA . ALA A 1 86 ? -2.757 -3.412 16.635 1.00 73.69 86 ALA A CA 1
ATOM 726 C C . ALA A 1 86 ? -2.791 -2.659 17.980 1.00 73.69 86 ALA A C 1
ATOM 728 O O . ALA A 1 86 ? -1.756 -2.558 18.632 1.00 73.69 86 ALA A O 1
ATOM 729 N N . GLY A 1 87 ? -3.943 -2.107 18.386 1.00 75.62 87 GLY A N 1
ATOM 730 C CA . GLY A 1 87 ? -4.077 -1.280 19.589 1.00 75.62 87 GLY A CA 1
ATOM 731 C C . GLY A 1 87 ? -3.375 0.081 19.500 1.00 75.62 87 GLY A C 1
ATOM 732 O O . GLY A 1 87 ? -3.092 0.694 20.526 1.00 75.62 87 GLY A O 1
ATOM 733 N N . ILE A 1 88 ? -3.059 0.559 18.293 1.00 77.56 88 ILE A N 1
ATOM 734 C CA . ILE A 1 88 ? -2.296 1.796 18.084 1.00 77.56 88 ILE A CA 1
ATOM 735 C C . ILE A 1 88 ? -3.263 2.941 17.775 1.00 77.56 88 ILE A C 1
ATOM 737 O O . ILE A 1 88 ? -4.054 2.856 16.841 1.00 77.56 88 ILE A O 1
ATOM 741 N N . VAL A 1 89 ? -3.166 4.057 18.499 1.00 72.00 89 VAL A N 1
ATOM 742 C CA . VAL A 1 89 ? -3.930 5.272 18.175 1.00 72.00 89 VAL A CA 1
ATOM 743 C C . VAL A 1 89 ? -3.219 6.027 17.053 1.00 72.00 89 VAL A C 1
ATOM 745 O O . VAL A 1 89 ? -2.042 6.364 17.163 1.00 72.00 89 VAL A O 1
ATOM 748 N N . SER A 1 90 ? -3.928 6.315 15.963 1.00 75.19 90 SER A N 1
ATOM 749 C CA . SER A 1 90 ? -3.386 7.057 14.822 1.00 75.19 90 SER A CA 1
ATOM 750 C C . SER A 1 90 ? -4.321 8.170 14.377 1.00 75.19 90 SER A C 1
ATOM 752 O O . SER A 1 90 ? -5.526 8.145 14.625 1.00 75.19 90 SER A O 1
ATOM 754 N N . SER A 1 91 ? -3.753 9.176 13.716 1.00 76.62 91 SER A N 1
ATOM 755 C CA . SER A 1 91 ? -4.477 10.361 13.269 1.00 76.62 91 SER A CA 1
ATOM 756 C C . SER A 1 91 ? -4.778 10.308 11.773 1.00 76.62 91 SER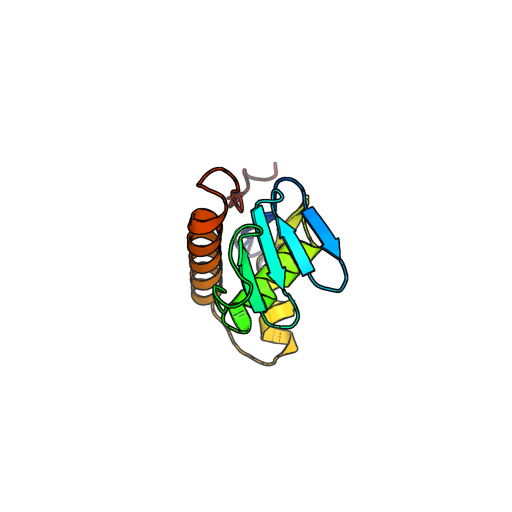 A C 1
ATOM 758 O O . SER A 1 91 ? -4.041 9.715 10.982 1.00 76.62 91 SER A O 1
ATOM 760 N N . SER A 1 92 ? -5.829 11.018 11.351 1.00 75.38 92 SER A N 1
ATOM 761 C CA . SER A 1 92 ? -6.147 11.223 9.929 1.00 75.38 92 SER A CA 1
ATOM 762 C C . SER A 1 92 ? -4.960 11.772 9.131 1.00 75.38 92 SER A C 1
ATOM 764 O O . SER A 1 92 ? -4.805 11.435 7.957 1.00 75.38 92 SER A O 1
ATOM 766 N N . ASN A 1 93 ? -4.127 12.599 9.765 1.00 79.06 93 ASN A N 1
ATOM 767 C CA . ASN A 1 93 ? -2.941 13.179 9.159 1.00 79.06 93 ASN A CA 1
ATOM 768 C C . ASN A 1 93 ? -1.883 12.106 8.881 1.00 79.06 93 ASN A C 1
ATOM 770 O O . ASN A 1 93 ? -1.353 12.041 7.776 1.00 79.06 93 ASN A O 1
ATOM 774 N N . THR A 1 94 ? -1.657 11.208 9.841 1.00 81.94 94 THR A N 1
ATOM 775 C CA . THR A 1 94 ? -0.712 10.090 9.733 1.00 81.94 94 THR A CA 1
ATOM 776 C C . THR A 1 94 ? -1.064 9.166 8.564 1.00 81.94 94 THR A C 1
ATOM 778 O O . THR A 1 94 ? -0.197 8.853 7.752 1.00 81.94 94 THR A O 1
ATOM 781 N N . LEU A 1 95 ? -2.338 8.787 8.401 1.00 82.44 95 LEU A N 1
ATOM 782 C CA . LEU A 1 95 ? -2.763 7.988 7.244 1.00 82.44 95 LEU A CA 1
ATOM 783 C C . LEU A 1 95 ? -2.493 8.719 5.921 1.00 82.44 95 LEU A C 1
ATOM 785 O O . LEU A 1 95 ? -1.947 8.127 4.995 1.00 82.44 95 LEU A O 1
ATOM 789 N N . ASN A 1 96 ? -2.823 10.011 5.824 1.00 82.94 96 ASN A N 1
ATOM 790 C CA . ASN A 1 96 ? -2.579 10.774 4.595 1.00 82.94 96 ASN A CA 1
ATOM 791 C C . ASN A 1 96 ? -1.083 10.876 4.265 1.00 82.94 96 ASN A C 1
ATOM 793 O O . ASN A 1 96 ? -0.728 10.825 3.087 1.00 82.94 96 ASN A O 1
ATOM 797 N N . GLN A 1 97 ? -0.214 10.989 5.273 1.00 85.25 97 GLN A N 1
ATOM 798 C CA . GLN A 1 97 ? 1.238 10.957 5.082 1.00 85.25 97 GLN A CA 1
ATOM 799 C C . GLN A 1 97 ? 1.679 9.620 4.486 1.00 85.25 97 GLN A C 1
ATOM 801 O O . GLN A 1 97 ? 2.384 9.616 3.480 1.00 85.25 97 GLN A O 1
ATOM 806 N N . TYR A 1 98 ? 1.198 8.496 5.027 1.00 87.38 98 TYR A N 1
ATOM 807 C CA . TYR A 1 98 ? 1.521 7.172 4.489 1.00 87.38 98 TYR A CA 1
ATOM 808 C C . TYR A 1 98 ? 0.965 6.945 3.082 1.00 87.38 98 TYR A C 1
ATOM 810 O O . TYR A 1 98 ? 1.680 6.432 2.228 1.00 87.38 98 TYR A O 1
ATOM 818 N N . ILE A 1 99 ? -0.266 7.374 2.797 1.00 83.88 99 ILE A N 1
ATOM 819 C CA . ILE A 1 99 ? -0.828 7.302 1.440 1.00 83.88 99 ILE A CA 1
ATOM 820 C C . ILE A 1 99 ? -0.008 8.161 0.471 1.00 83.88 99 ILE A C 1
ATOM 822 O O . ILE A 1 99 ? 0.277 7.730 -0.643 1.00 83.88 99 ILE A O 1
ATOM 826 N N . SER A 1 100 ? 0.405 9.361 0.885 1.00 83.69 100 SER A N 1
ATOM 827 C CA . SER A 1 100 ? 1.237 10.245 0.059 1.00 83.69 100 SER A CA 1
ATOM 828 C C . SER A 1 100 ? 2.621 9.647 -0.190 1.00 83.69 100 SER A C 1
ATOM 830 O O . SER A 1 100 ? 3.120 9.720 -1.310 1.00 83.69 100 SER A O 1
ATOM 832 N N . LEU A 1 101 ? 3.219 9.026 0.831 1.00 86.81 101 LEU A N 1
ATOM 833 C CA . LEU A 1 101 ? 4.477 8.292 0.720 1.00 86.81 101 LEU A CA 1
ATOM 834 C C . LEU A 1 101 ? 4.338 7.143 -0.282 1.00 86.81 101 LEU A C 1
ATOM 836 O O . LEU A 1 101 ? 5.088 7.101 -1.249 1.00 86.81 101 LEU A O 1
ATOM 840 N N . LEU A 1 102 ? 3.332 6.281 -0.110 1.00 86.75 102 LEU A N 1
ATOM 841 C CA . LEU A 1 102 ? 3.066 5.162 -1.015 1.00 86.75 102 LEU A CA 1
ATOM 842 C C . LEU A 1 102 ? 2.840 5.635 -2.450 1.00 86.75 102 LEU A C 1
ATOM 844 O O . LEU A 1 102 ? 3.397 5.052 -3.372 1.00 86.75 102 LEU A O 1
ATOM 848 N N . ARG A 1 103 ? 2.085 6.721 -2.651 1.00 83.31 103 ARG A N 1
ATOM 849 C CA . ARG A 1 103 ? 1.890 7.317 -3.979 1.00 83.31 103 ARG A CA 1
ATOM 850 C C . ARG A 1 103 ? 3.205 7.755 -4.609 1.00 83.31 103 ARG A C 1
ATOM 852 O O . ARG A 1 103 ? 3.432 7.435 -5.767 1.00 83.31 103 ARG A O 1
ATOM 859 N N . LYS A 1 104 ? 4.062 8.465 -3.869 1.00 83.12 104 LYS A N 1
ATOM 860 C CA . LYS A 1 104 ? 5.372 8.912 -4.372 1.00 83.12 104 LYS A CA 1
ATOM 861 C C . LYS A 1 104 ? 6.276 7.731 -4.704 1.00 83.12 104 LYS A C 1
ATOM 863 O O . LYS A 1 104 ? 6.870 7.711 -5.776 1.00 83.12 104 LYS A O 1
ATOM 868 N N . THR A 1 105 ? 6.345 6.746 -3.810 1.00 86.06 105 THR A N 1
ATOM 869 C CA . THR A 1 105 ? 7.128 5.531 -4.032 1.00 86.06 105 THR A CA 1
ATOM 870 C C . THR A 1 105 ? 6.627 4.818 -5.282 1.00 86.06 105 THR A C 1
ATOM 872 O O . THR A 1 105 ? 7.387 4.671 -6.226 1.00 86.06 105 THR A O 1
ATOM 875 N N . LEU A 1 106 ? 5.342 4.464 -5.350 1.00 81.25 106 LEU A N 1
ATOM 876 C CA . LEU A 1 106 ? 4.767 3.755 -6.494 1.00 81.25 106 LEU A CA 1
ATOM 877 C C . LEU A 1 106 ? 4.877 4.547 -7.803 1.00 81.25 106 LEU A C 1
ATOM 879 O O . LEU A 1 106 ? 5.160 3.942 -8.829 1.00 81.25 106 LEU A O 1
ATOM 883 N N . ALA A 1 107 ? 4.725 5.875 -7.782 1.00 81.25 107 ALA A N 1
ATOM 884 C CA . ALA A 1 107 ? 4.919 6.715 -8.966 1.00 81.25 107 ALA A CA 1
ATOM 885 C C . ALA A 1 107 ? 6.363 6.658 -9.489 1.00 81.25 107 ALA A C 1
ATOM 887 O O . ALA A 1 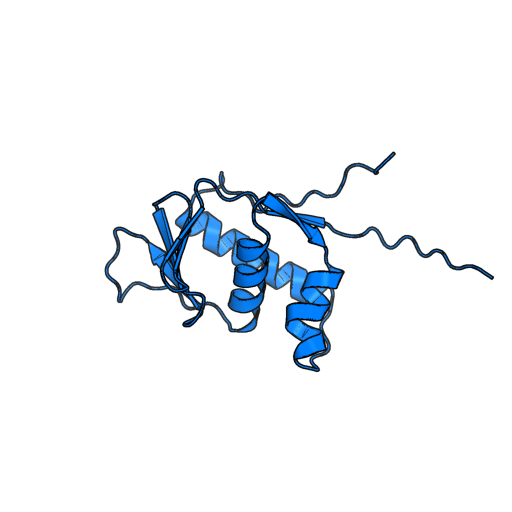107 ? 6.564 6.602 -10.698 1.00 81.25 107 ALA A O 1
ATOM 888 N N . GLY A 1 108 ? 7.362 6.589 -8.601 1.00 81.69 108 GLY A N 1
ATOM 889 C CA . GLY A 1 108 ? 8.759 6.385 -8.997 1.00 81.69 108 GLY A CA 1
ATOM 890 C C . GLY A 1 108 ? 9.007 5.047 -9.704 1.00 81.69 108 GLY A C 1
ATOM 891 O O . GLY A 1 108 ? 9.919 4.946 -10.517 1.00 81.69 108 GLY A O 1
ATOM 892 N N . TYR A 1 109 ? 8.175 4.038 -9.434 1.00 81.38 109 TYR A N 1
ATOM 893 C CA . TYR A 1 109 ? 8.284 2.709 -10.034 1.00 81.38 109 TYR A CA 1
ATOM 894 C C . TYR A 1 109 ? 7.394 2.507 -11.281 1.00 81.38 109 TYR A C 1
ATOM 896 O O . TYR A 1 109 ? 7.789 1.824 -12.226 1.00 81.38 109 TYR A O 1
ATOM 904 N N . LEU A 1 110 ? 6.174 3.048 -11.280 1.00 75.69 110 LEU A N 1
ATOM 905 C CA . LEU A 1 110 ? 5.133 2.791 -12.288 1.00 75.69 110 LEU A CA 1
ATOM 906 C C . LEU A 1 110 ? 4.894 3.977 -13.235 1.00 75.69 110 LEU A C 1
ATOM 908 O O . LEU A 1 110 ? 4.182 3.831 -14.226 1.00 75.69 110 LEU A O 1
ATOM 912 N N . GLY A 1 111 ? 5.462 5.148 -12.940 1.00 70.38 111 GLY A N 1
ATOM 913 C CA . GLY A 1 111 ? 5.119 6.408 -13.600 1.00 70.38 111 GLY A CA 1
ATOM 914 C C . GLY A 1 111 ? 3.817 7.023 -13.069 1.00 70.38 111 GLY A C 1
ATOM 915 O O . GLY A 1 111 ? 3.045 6.394 -12.342 1.00 70.38 111 GLY A O 1
ATOM 916 N N . GLU A 1 112 ? 3.552 8.281 -13.434 1.00 61.16 112 GLU A N 1
ATOM 917 C CA . GLU A 1 112 ? 2.438 9.084 -12.890 1.00 61.16 112 GLU A CA 1
ATOM 918 C C . GLU A 1 112 ? 1.028 8.578 -13.267 1.00 61.16 112 GLU A C 1
ATOM 920 O O . GLU A 1 112 ? 0.036 9.051 -12.717 1.00 61.16 112 GLU A O 1
ATOM 925 N N . GLY A 1 113 ? 0.921 7.593 -14.168 1.00 56.78 113 GLY A N 1
ATOM 926 C CA . GLY A 1 113 ? -0.349 7.065 -14.679 1.00 56.78 113 GLY A CA 1
ATOM 927 C C . GLY A 1 113 ? -1.039 6.007 -13.806 1.00 56.78 113 GLY A C 1
ATOM 928 O O . GLY A 1 113 ? -2.228 5.754 -13.996 1.00 56.78 113 GLY A O 1
ATOM 929 N N . THR A 1 114 ? -0.350 5.405 -12.826 1.00 54.34 114 THR A N 1
ATOM 930 C CA . THR A 1 114 ? -0.945 4.374 -11.946 1.00 54.34 114 THR A CA 1
ATOM 931 C C . THR A 1 114 ? -1.407 5.001 -10.635 1.00 54.34 114 THR A C 1
ATOM 933 O O . THR A 1 114 ? -0.814 4.837 -9.569 1.00 54.34 114 THR A O 1
ATOM 936 N N . LEU A 1 115 ? -2.447 5.826 -10.731 1.00 54.78 115 LEU A N 1
ATOM 937 C CA . LEU A 1 115 ? -2.940 6.601 -9.604 1.00 54.78 115 LEU A CA 1
ATOM 938 C C . LEU A 1 115 ? -3.776 5.713 -8.671 1.00 54.78 115 LEU A C 1
ATOM 940 O O . LEU A 1 115 ? -4.863 5.261 -9.030 1.00 54.78 115 LEU A O 1
ATOM 944 N N . LEU A 1 116 ? -3.330 5.586 -7.414 1.00 54.22 116 LEU A N 1
ATOM 945 C CA . LEU A 1 116 ? -4.255 5.581 -6.276 1.00 54.22 116 LEU A CA 1
ATOM 946 C C . LEU A 1 116 ? -5.072 6.872 -6.390 1.00 54.22 116 LEU A C 1
ATOM 948 O O . LEU A 1 116 ? -4.669 7.929 -5.888 1.00 54.22 116 LEU A O 1
ATOM 952 N N . SER A 1 117 ? -6.158 6.809 -7.156 1.00 48.91 117 SER A N 1
ATOM 953 C CA . SER A 1 117 ? -7.021 7.950 -7.379 1.00 48.91 117 SER A CA 1
ATOM 954 C C . SER A 1 117 ? -7.674 8.253 -6.040 1.00 48.91 117 SER A C 1
ATOM 956 O O . SER A 1 117 ? -8.459 7.471 -5.497 1.00 48.91 117 SER A O 1
ATOM 958 N N . LEU A 1 118 ? -7.277 9.385 -5.457 1.00 40.50 118 LEU A N 1
ATOM 959 C CA . LEU A 1 118 ? -8.058 10.023 -4.415 1.00 40.50 118 LEU A CA 1
ATOM 960 C C . LEU A 1 118 ? -9.344 10.465 -5.100 1.00 40.50 118 LEU A C 1
ATOM 962 O O . LEU A 1 118 ? -9.426 11.576 -5.617 1.00 40.50 118 LEU A O 1
ATOM 966 N N . CYS A 1 119 ? -10.347 9.596 -5.095 1.00 38.53 119 CYS A N 1
ATOM 967 C CA . CYS A 1 119 ? -11.713 10.043 -5.238 1.00 38.53 119 CYS A CA 1
ATOM 968 C C . CYS A 1 119 ? -12.005 10.864 -3.979 1.00 38.53 119 CYS A C 1
ATOM 970 O O . CYS A 1 119 ? -12.480 10.362 -2.962 1.00 38.53 119 CYS A O 1
ATOM 972 N N . HIS A 1 120 ? -11.691 12.161 -4.029 1.00 39.66 120 HIS A N 1
ATOM 973 C CA . HIS A 1 120 ? -12.538 13.111 -3.329 1.00 39.66 120 HIS A CA 1
ATOM 974 C C . HIS A 1 120 ? -13.902 12.876 -3.962 1.00 39.66 120 HIS A C 1
ATOM 976 O O . HIS A 1 120 ? -14.082 13.223 -5.126 1.00 39.66 120 HIS A O 1
ATOM 982 N N . GLY A 1 121 ? -14.749 12.085 -3.296 1.00 33.12 121 GLY A N 1
ATOM 983 C CA . GLY A 1 121 ? -16.001 11.656 -3.896 1.00 33.12 121 GLY A CA 1
ATOM 984 C C . GLY A 1 121 ? -16.709 12.894 -4.444 1.00 33.12 121 GLY A C 1
ATOM 985 O O . GLY A 1 121 ? -16.784 13.881 -3.704 1.00 33.12 121 GLY A O 1
ATOM 986 N N . PRO A 1 122 ? -17.179 12.899 -5.705 1.00 35.62 122 PRO A N 1
ATOM 987 C CA . PRO A 1 122 ? -18.298 13.770 -6.002 1.00 35.62 122 PRO A CA 1
ATOM 988 C C . PRO A 1 122 ? -19.385 13.390 -4.998 1.00 35.62 122 PRO A C 1
ATOM 990 O O . PRO A 1 122 ? -19.521 12.208 -4.656 1.00 35.62 122 PRO A O 1
ATOM 993 N N . ASP A 1 123 ? -20.060 14.395 -4.449 1.00 37.59 123 ASP A N 1
ATOM 994 C CA . ASP A 1 123 ? -21.224 14.194 -3.603 1.00 37.59 123 ASP A CA 1
ATOM 995 C C . ASP A 1 123 ? -22.064 13.058 -4.195 1.00 37.59 123 ASP A C 1
ATOM 997 O O . ASP A 1 123 ? -22.497 13.131 -5.345 1.00 37.59 123 ASP A O 1
ATOM 1001 N N . ILE A 1 124 ? -22.193 11.965 -3.437 1.00 30.31 124 ILE A N 1
ATOM 1002 C CA . ILE A 1 124 ? -23.174 10.930 -3.740 1.00 30.31 124 ILE A CA 1
ATOM 1003 C C . ILE A 1 124 ? -24.516 11.634 -3.545 1.00 30.31 124 ILE A C 1
ATOM 1005 O O . ILE A 1 124 ? -24.965 11.802 -2.407 1.00 30.31 124 ILE A O 1
ATOM 1009 N N . ILE A 1 125 ? -25.061 12.144 -4.648 1.00 31.98 125 ILE A N 1
ATOM 1010 C CA . ILE A 1 125 ? -26.474 12.477 -4.813 1.00 31.98 125 ILE A CA 1
ATOM 1011 C C . ILE A 1 125 ? -27.153 11.207 -5.312 1.00 31.98 125 ILE A C 1
ATOM 1013 O O . ILE A 1 125 ? -26.608 10.595 -6.259 1.00 31.98 125 ILE A O 1
#

InterPro domains:
  IPR001867 OmpR/PhoB-type DNA-binding domain [PF00486] (50-108)
  IPR001867 OmpR/PhoB-type DNA-binding domain [PS51755] (23-125)
  IPR001867 OmpR/PhoB-type DNA-binding domain [SM00862] (49-116)
  IPR016032 Signal transduction response regulator, C-terminal effector [SSF46894] (44-112)
  IPR036388 Winged helix-like DNA-binding domain superfamily [G3DSA:1.10.10.10] (10-122)

Organism: NCBI:txid2774055

Sequence (125 aa):
MTYLNRKKRKVYHVKMLNLRRRAMLYTFDERVIYDSVNGTLRHINRKADETTQLTIIASKILHHLVLHHGELVTRDTLFTEVWEKAGIVSSSNTLNQYISLLRKTLAGYLGEGTLLSLCHGPDII